Protein AF-A0A5A7NBR2-F1 (afdb_monomer_lite)

Secondary structure (DSSP, 8-state):
---HHHHHHHHHHHHHHHHTTTS-HHHHHHHHHHHHHHHHHHHHHHHHHHHHHT----PPPPPPPPPPPP------B-TTT--BTTTT---S------------PPPP---S---TT-GGGG-S--TTSBPTTS-SSBGGGTTS--

Sequence (146 aa):
MERPSANLDYLRQAVNLRALAQRNPLNEYKTEAFAMFEAMLGHVRESVTQMLSHVELQRPEAPAEPEPPKQMSAQHPDPHTGQDQIAGKAPLGASAQVVNVGGTVEARQAARDVDPNNPATWGRVSRNAPCPCGSGKKYKHCHGVL

Foldseek 3Di:
DDDLVVVLVVLLVVLVVVVVVVDDSVVVSVVVNVVVVVVVVVVVVVVVVVVVVPDDDPDPDDPPDPDDPDPDDDADQDPPPRDGPPPPDDPPDDDDDDDDDDDDDDDDDPPDDDDLVDPVSVPDQDQQDQRSVPPRHGCCVPVVPD

Structure (mmCIF, N/CA/C/O backbone):
data_AF-A0A5A7NBR2-F1
#
_entry.id   AF-A0A5A7NBR2-F1
#
loop_
_atom_site.group_PDB
_atom_site.id
_atom_site.type_symbol
_atom_site.label_atom_id
_atom_site.label_alt_id
_atom_site.label_comp_id
_atom_site.label_asym_id
_atom_site.label_entity_id
_atom_site.label_seq_id
_atom_site.pdbx_PDB_ins_code
_atom_site.Cartn_x
_atom_site.Cartn_y
_atom_site.Cartn_z
_atom_site.occupancy
_atom_site.B_iso_or_equiv
_atom_site.auth_seq_id
_atom_site.auth_comp_id
_atom_site.auth_asym_id
_atom_site.auth_atom_id
_atom_site.pdbx_PDB_model_num
ATOM 1 N N . MET A 1 1 ? -7.946 -6.844 -8.853 1.00 50.56 1 MET A N 1
ATOM 2 C CA . MET A 1 1 ? -6.676 -6.397 -8.2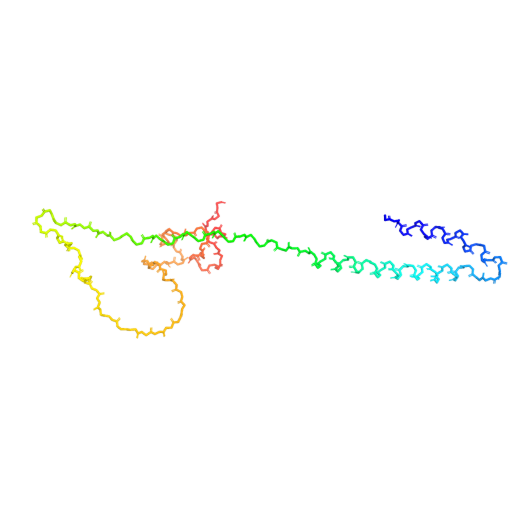47 1.00 50.56 1 MET A CA 1
ATOM 3 C C . MET A 1 1 ? 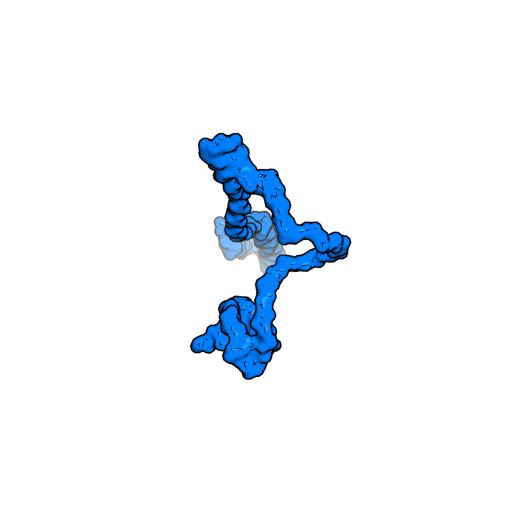-5.565 -7.086 -9.018 1.00 50.56 1 MET A C 1
ATOM 5 O O . MET A 1 1 ? -5.334 -8.273 -8.811 1.00 50.56 1 MET A O 1
ATOM 9 N N . GLU A 1 2 ? -5.017 -6.415 -10.031 1.00 55.53 2 GLU A N 1
ATOM 10 C CA . GLU A 1 2 ? -3.952 -6.996 -10.854 1.00 55.53 2 GLU A CA 1
ATOM 11 C C . GLU A 1 2 ? -2.721 -7.255 -9.987 1.00 55.53 2 GLU A C 1
ATOM 13 O O . GLU A 1 2 ? -2.336 -6.425 -9.162 1.00 55.53 2 GLU A O 1
ATOM 18 N N . ARG A 1 3 ? -2.146 -8.453 -10.108 1.00 65.50 3 ARG A N 1
ATOM 19 C CA . ARG A 1 3 ? -0.991 -8.836 -9.300 1.00 65.50 3 ARG A CA 1
ATOM 20 C C . ARG A 1 3 ? 0.241 -8.086 -9.817 1.00 65.50 3 ARG A C 1
ATOM 22 O O . ARG A 1 3 ? 0.512 -8.167 -11.013 1.00 65.50 3 ARG A O 1
ATOM 29 N N . PRO A 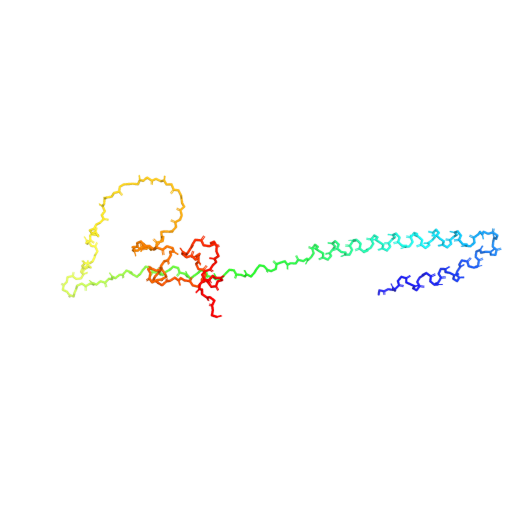1 4 ? 1.034 -7.441 -8.944 1.00 64.75 4 PRO A N 1
ATOM 30 C CA . PRO A 1 4 ? 2.208 -6.659 -9.344 1.00 64.75 4 PRO A CA 1
ATOM 31 C C . PRO A 1 4 ? 3.251 -7.468 -10.135 1.00 64.75 4 PRO A C 1
ATOM 33 O O . PRO A 1 4 ? 4.014 -6.899 -10.909 1.00 64.75 4 PRO A O 1
ATOM 36 N N . SER A 1 5 ? 3.245 -8.799 -10.012 1.00 68.38 5 SER A N 1
ATOM 37 C CA . SER A 1 5 ? 4.082 -9.692 -10.818 1.00 68.38 5 SER A CA 1
ATOM 38 C C . SER A 1 5 ? 3.777 -9.623 -12.321 1.00 68.38 5 SER A C 1
ATOM 40 O O . SER A 1 5 ? 4.705 -9.638 -13.120 1.00 68.38 5 SER A O 1
ATOM 42 N N . ALA A 1 6 ? 2.504 -9.482 -12.715 1.00 76.19 6 ALA A N 1
ATOM 43 C CA . ALA A 1 6 ? 2.105 -9.469 -14.125 1.00 76.19 6 ALA A CA 1
ATOM 44 C C . ALA A 1 6 ? 2.618 -8.219 -14.866 1.00 76.19 6 ALA A C 1
ATOM 46 O O . ALA A 1 6 ? 3.062 -8.313 -16.010 1.00 76.19 6 ALA A O 1
ATOM 47 N N . ASN A 1 7 ? 2.641 -7.067 -14.188 1.00 81.75 7 ASN A N 1
ATOM 48 C CA . ASN A 1 7 ? 3.157 -5.819 -14.757 1.00 81.75 7 ASN A CA 1
ATOM 49 C C . ASN A 1 7 ? 4.680 -5.847 -14.949 1.00 81.75 7 ASN A C 1
ATOM 51 O O . ASN A 1 7 ? 5.176 -5.339 -15.953 1.00 81.75 7 ASN A O 1
ATOM 55 N N . LEU A 1 8 ? 5.430 -6.482 -14.040 1.00 87.06 8 LEU A N 1
ATOM 56 C CA . LEU A 1 8 ? 6.884 -6.630 -14.183 1.00 87.06 8 LEU A CA 1
ATOM 57 C C . LEU A 1 8 ? 7.266 -7.564 -15.336 1.00 87.06 8 LEU A C 1
ATOM 59 O O . LEU A 1 8 ? 8.249 -7.308 -16.032 1.00 87.06 8 LEU A O 1
ATOM 63 N N . ASP A 1 9 ? 6.494 -8.625 -15.565 1.00 87.12 9 ASP A N 1
ATOM 64 C CA . ASP A 1 9 ? 6.745 -9.546 -16.674 1.00 87.12 9 ASP A CA 1
ATOM 65 C C . ASP A 1 9 ? 6.459 -8.891 -18.035 1.00 87.12 9 ASP A C 1
ATOM 67 O O . ASP A 1 9 ? 7.248 -9.056 -18.969 1.00 87.12 9 ASP A O 1
ATOM 71 N N . TYR A 1 10 ? 5.415 -8.058 -18.129 1.00 88.31 10 TYR A N 1
ATOM 72 C CA . TYR A 1 10 ? 5.177 -7.212 -19.305 1.00 88.31 10 TYR A CA 1
ATOM 73 C C . TYR A 1 10 ? 6.309 -6.194 -19.521 1.00 88.31 10 TYR A C 1
ATOM 75 O O . TYR A 1 10 ? 6.816 -6.046 -20.635 1.00 88.31 10 TYR A O 1
ATOM 83 N N . LEU A 1 11 ? 6.774 -5.543 -18.448 1.00 88.31 11 LEU A N 1
ATOM 84 C CA . LEU A 1 11 ? 7.878 -4.582 -18.498 1.00 88.31 11 LEU A CA 1
ATOM 85 C C . LEU A 1 11 ? 9.162 -5.210 -19.059 1.00 88.31 11 LEU A C 1
ATOM 87 O O . LEU A 1 11 ? 9.845 -4.604 -19.885 1.00 88.31 11 LEU A O 1
ATOM 91 N N . ARG A 1 12 ? 9.474 -6.452 -18.664 1.00 87.44 12 ARG A N 1
ATOM 92 C CA . ARG A 1 12 ? 10.626 -7.206 -19.191 1.00 87.44 12 ARG A CA 1
ATOM 93 C C . ARG A 1 12 ? 10.524 -7.443 -20.695 1.00 87.44 12 ARG A C 1
ATOM 95 O O . ARG A 1 12 ? 11.529 -7.326 -21.392 1.00 87.44 12 ARG A O 1
ATOM 102 N N . GLN A 1 13 ? 9.331 -7.756 -21.197 1.00 86.81 13 GLN A N 1
ATOM 103 C CA . GLN A 1 13 ? 9.104 -7.956 -22.631 1.00 86.81 13 GLN A CA 1
ATOM 104 C C . GLN A 1 13 ? 9.214 -6.633 -23.407 1.00 86.81 13 GLN A C 1
ATOM 106 O O . GLN A 1 13 ? 9.843 -6.594 -24.464 1.00 86.81 13 GLN A O 1
ATOM 111 N N . ALA A 1 14 ? 8.679 -5.537 -22.860 1.00 86.38 14 ALA A N 1
ATOM 112 C CA . ALA A 1 14 ? 8.684 -4.218 -23.495 1.00 86.38 14 ALA A CA 1
ATOM 113 C C . ALA A 1 14 ? 10.077 -3.560 -23.539 1.00 86.38 14 ALA A C 1
ATOM 115 O O . ALA A 1 14 ? 10.441 -2.922 -24.529 1.00 86.38 14 ALA A O 1
ATOM 116 N N . VAL A 1 15 ? 10.893 -3.739 -22.497 1.00 87.50 15 VAL A N 1
ATOM 117 C CA . VAL A 1 15 ? 12.250 -3.170 -22.413 1.00 87.50 15 VAL A CA 1
ATOM 118 C C . VAL A 1 15 ? 13.187 -3.725 -23.493 1.00 87.50 15 VAL A C 1
ATOM 120 O O . VAL A 1 15 ? 14.055 -2.997 -23.979 1.00 87.50 15 VAL A O 1
ATOM 123 N N . ASN A 1 16 ? 12.981 -4.967 -23.941 1.00 83.31 16 ASN A N 1
ATOM 124 C CA . ASN A 1 16 ? 13.774 -5.556 -25.025 1.00 83.31 16 ASN A CA 1
ATOM 125 C C . ASN A 1 16 ? 13.639 -4.784 -26.346 1.00 83.31 16 ASN A C 1
ATOM 127 O O . ASN A 1 16 ? 14.602 -4.700 -27.104 1.00 83.31 16 ASN A O 1
ATOM 131 N N . LEU A 1 17 ? 12.490 -4.153 -26.603 1.00 83.75 17 LEU A N 1
ATOM 132 C CA . LEU A 1 17 ? 12.302 -3.309 -27.786 1.00 83.75 17 LEU A CA 1
ATOM 133 C C . LEU A 1 17 ? 13.088 -1.992 -27.681 1.00 83.75 17 LEU A C 1
ATOM 135 O O . LEU A 1 17 ? 13.538 -1.464 -28.693 1.00 83.75 17 LEU A O 1
ATOM 139 N N . ARG A 1 18 ? 13.322 -1.475 -26.467 1.00 83.88 18 ARG A N 1
ATOM 140 C CA . ARG A 1 18 ? 14.127 -0.259 -26.234 1.00 83.88 18 ARG A CA 1
ATOM 141 C C . ARG A 1 18 ? 15.628 -0.508 -26.362 1.00 83.88 18 ARG A C 1
ATOM 143 O O . ARG A 1 18 ? 16.366 0.414 -26.702 1.00 83.88 18 ARG A O 1
ATOM 150 N N . ALA A 1 19 ? 16.069 -1.753 -26.171 1.00 78.50 19 ALA A N 1
ATOM 151 C CA . ALA A 1 19 ? 17.442 -2.167 -26.459 1.00 78.50 19 ALA A CA 1
ATOM 152 C C . ALA A 1 19 ? 17.811 -1.957 -27.941 1.00 78.50 19 ALA A C 1
ATOM 154 O O . ALA A 1 19 ? 18.969 -1.683 -28.254 1.00 78.50 19 ALA A O 1
ATOM 155 N N . LEU A 1 20 ? 16.823 -2.005 -28.849 1.00 84.50 20 LEU A N 1
ATOM 156 C CA . LEU A 1 20 ? 17.015 -1.717 -30.276 1.00 84.50 20 LEU A CA 1
ATOM 157 C C . LEU A 1 20 ? 17.431 -0.258 -30.533 1.00 84.50 20 LEU A C 1
ATOM 159 O O . LEU A 1 20 ? 18.075 0.026 -31.537 1.00 84.50 20 LEU A O 1
ATOM 163 N N . ALA A 1 21 ? 17.119 0.660 -29.613 1.00 85.50 21 ALA A N 1
ATOM 164 C CA . ALA A 1 21 ? 17.479 2.076 -29.687 1.00 85.50 21 ALA A CA 1
ATOM 165 C C . ALA A 1 21 ? 18.832 2.399 -29.017 1.00 85.50 21 ALA A C 1
ATOM 167 O O . ALA A 1 21 ? 19.056 3.536 -28.606 1.00 85.50 21 ALA A O 1
ATOM 168 N N . GLN A 1 22 ? 19.718 1.405 -28.857 1.00 86.81 22 GLN A N 1
ATOM 169 C CA . GLN A 1 22 ? 21.050 1.538 -28.237 1.00 86.81 22 GLN A CA 1
ATOM 170 C C . GLN A 1 22 ? 21.052 2.055 -26.785 1.00 86.81 22 GLN A C 1
ATOM 172 O O . GLN A 1 22 ? 22.100 2.408 -26.242 1.00 86.81 22 GLN A O 1
ATOM 177 N N . ARG A 1 23 ? 19.897 2.078 -26.114 1.00 87.62 23 ARG A N 1
ATOM 178 C CA . ARG A 1 23 ? 19.816 2.336 -24.674 1.00 87.62 23 ARG A CA 1
ATOM 179 C C . ARG A 1 23 ? 20.061 1.054 -23.900 1.00 87.62 23 ARG A C 1
ATOM 181 O O . ARG A 1 23 ? 19.701 -0.027 -24.355 1.00 87.62 23 ARG A O 1
ATOM 188 N N . ASN A 1 24 ? 20.643 1.176 -22.708 1.00 90.81 24 ASN A N 1
ATOM 189 C CA . ASN A 1 24 ? 20.887 0.019 -21.857 1.00 90.81 24 ASN A CA 1
ATOM 190 C C . ASN A 1 24 ? 19.553 -0.492 -21.265 1.00 90.81 24 ASN A C 1
ATOM 192 O O . ASN A 1 24 ? 18.991 0.180 -20.393 1.00 90.81 24 ASN A O 1
ATOM 196 N N . PRO A 1 25 ? 19.057 -1.673 -21.686 1.00 90.75 25 PRO A N 1
ATOM 197 C CA . PRO A 1 25 ? 17.751 -2.179 -21.264 1.00 90.75 25 PRO A CA 1
ATOM 198 C C . PRO A 1 25 ? 17.686 -2.448 -19.761 1.00 90.75 25 PRO A C 1
ATOM 200 O O . PRO A 1 25 ? 16.660 -2.240 -19.120 1.00 90.75 25 PRO A O 1
ATOM 203 N N . LEU A 1 26 ? 18.798 -2.878 -19.170 1.00 89.06 26 LEU A N 1
ATOM 204 C CA . LEU A 1 26 ? 18.848 -3.259 -17.765 1.00 89.06 26 LEU A CA 1
ATOM 205 C C . LEU A 1 26 ? 18.641 -2.045 -16.851 1.00 89.06 26 LEU A C 1
ATOM 207 O O . LEU A 1 26 ? 17.980 -2.159 -15.819 1.00 89.06 26 LEU A O 1
ATOM 211 N N . ASN A 1 27 ? 19.166 -0.884 -17.243 1.00 90.44 27 ASN A N 1
ATOM 212 C CA . ASN A 1 27 ? 18.983 0.350 -16.485 1.00 90.44 27 ASN A CA 1
ATOM 213 C C . ASN A 1 27 ? 17.546 0.874 -16.594 1.00 90.44 27 ASN A C 1
ATOM 215 O O . ASN A 1 27 ? 16.961 1.181 -15.561 1.00 90.44 27 ASN A O 1
ATOM 219 N N . GLU A 1 28 ? 16.963 0.892 -17.798 1.00 89.50 28 GLU A N 1
ATOM 220 C CA . GLU A 1 28 ? 15.563 1.296 -18.036 1.00 89.50 28 GLU A CA 1
ATOM 221 C C . GLU A 1 28 ? 14.579 0.414 -17.247 1.00 89.50 28 GLU A C 1
ATOM 223 O O . GLU A 1 28 ? 13.694 0.916 -16.553 1.00 89.50 28 GLU A O 1
ATOM 228 N N . TYR A 1 29 ? 14.787 -0.910 -17.264 1.00 92.31 29 TYR A N 1
ATOM 229 C CA . TYR A 1 29 ? 13.987 -1.834 -16.459 1.00 92.31 29 TYR A CA 1
ATOM 230 C C . TYR A 1 29 ? 14.084 -1.514 -14.968 1.00 92.31 29 TYR A C 1
ATOM 232 O O . TYR A 1 29 ? 13.065 -1.465 -14.288 1.00 92.31 29 TYR A O 1
ATOM 240 N N . LYS A 1 30 ? 15.296 -1.292 -14.445 1.00 92.25 30 LYS A N 1
ATOM 241 C CA . LYS A 1 30 ? 15.488 -0.983 -13.022 1.00 92.25 30 LYS A CA 1
ATOM 242 C C . LYS A 1 30 ? 14.774 0.304 -12.624 1.00 92.25 30 LYS A C 1
ATOM 244 O O . LYS A 1 30 ? 14.129 0.314 -11.582 1.00 92.25 30 LYS A O 1
ATOM 249 N N . THR A 1 31 ? 14.872 1.359 -13.430 1.00 92.00 31 THR A N 1
ATOM 250 C CA . THR A 1 31 ? 14.238 2.646 -13.123 1.00 92.00 31 THR A CA 1
ATOM 251 C C . THR A 1 31 ? 12.715 2.563 -13.185 1.00 92.00 31 THR A C 1
ATOM 253 O O . THR A 1 31 ? 12.052 3.007 -12.252 1.00 92.00 31 THR A O 1
ATOM 256 N N . GLU A 1 32 ? 12.152 1.942 -14.228 1.00 91.69 32 GLU A N 1
ATOM 257 C CA . GLU A 1 32 ? 10.695 1.796 -14.366 1.00 91.69 32 GLU A CA 1
ATOM 258 C C . GLU A 1 32 ? 10.120 0.832 -13.310 1.00 91.69 32 GLU A C 1
ATOM 260 O O . GLU A 1 32 ? 9.114 1.141 -12.669 1.00 91.69 32 GLU A O 1
ATOM 265 N N . ALA A 1 33 ? 10.779 -0.306 -13.060 1.00 91.62 33 ALA A N 1
ATOM 266 C CA . ALA A 1 33 ? 10.340 -1.275 -12.055 1.00 91.62 33 ALA A CA 1
ATOM 267 C C . ALA A 1 33 ? 10.387 -0.695 -10.636 1.00 91.62 33 ALA A C 1
ATOM 269 O O . ALA A 1 33 ? 9.493 -0.963 -9.832 1.00 91.62 33 ALA A O 1
ATOM 270 N N . PHE A 1 34 ? 11.412 0.105 -10.324 1.00 93.81 34 PHE A N 1
ATOM 271 C CA . PHE A 1 34 ? 11.529 0.750 -9.020 1.00 93.81 34 PHE A CA 1
ATOM 272 C C . PHE A 1 34 ? 10.433 1.801 -8.811 1.00 93.81 34 PHE A C 1
ATOM 274 O O . PHE A 1 34 ? 9.774 1.777 -7.775 1.00 93.81 34 PHE A O 1
ATOM 281 N N . ALA A 1 35 ? 10.144 2.633 -9.818 1.00 92.81 35 ALA A N 1
ATOM 282 C CA . ALA A 1 35 ? 9.050 3.603 -9.749 1.00 92.81 35 ALA A CA 1
ATOM 283 C C . ALA A 1 35 ? 7.679 2.929 -9.522 1.00 92.81 35 ALA A C 1
ATOM 285 O O . ALA A 1 35 ? 6.882 3.383 -8.700 1.00 92.81 35 ALA A O 1
ATOM 286 N N . MET A 1 36 ? 7.411 1.804 -10.198 1.00 90.81 36 MET A N 1
ATOM 287 C CA . MET A 1 36 ? 6.188 1.020 -9.970 1.00 90.81 36 MET A CA 1
ATOM 288 C C . MET A 1 36 ? 6.127 0.419 -8.558 1.00 90.81 36 MET A C 1
ATOM 290 O O . MET A 1 36 ? 5.056 0.369 -7.950 1.00 90.81 36 MET A O 1
ATOM 294 N N . PHE A 1 37 ? 7.263 -0.027 -8.020 1.00 93.12 37 PHE A N 1
ATOM 295 C CA . PHE A 1 37 ? 7.346 -0.556 -6.661 1.00 93.12 37 PHE A CA 1
ATOM 296 C C . PHE A 1 37 ? 7.081 0.525 -5.604 1.00 93.12 37 PHE A C 1
ATOM 298 O O . PHE A 1 37 ? 6.319 0.287 -4.667 1.00 93.12 37 PHE A O 1
ATOM 305 N N . GLU A 1 38 ? 7.636 1.726 -5.771 1.00 94.94 38 GLU A N 1
ATOM 306 C CA . GLU A 1 38 ? 7.365 2.860 -4.881 1.00 94.94 38 GLU A CA 1
ATOM 307 C C . GLU A 1 38 ? 5.886 3.264 -4.902 1.00 94.94 38 GLU A C 1
ATOM 309 O O . GLU A 1 38 ? 5.282 3.449 -3.843 1.00 94.94 38 GLU A O 1
ATOM 314 N N . ALA A 1 39 ? 5.271 3.315 -6.088 1.00 93.25 39 ALA A N 1
ATOM 315 C CA . ALA A 1 39 ? 3.840 3.580 -6.223 1.00 93.25 39 ALA A CA 1
ATOM 316 C C . ALA A 1 39 ? 2.987 2.516 -5.507 1.00 93.25 39 ALA A C 1
ATOM 318 O O . ALA A 1 39 ? 2.040 2.848 -4.790 1.00 93.25 39 ALA A O 1
ATOM 319 N N . MET A 1 40 ? 3.352 1.236 -5.635 1.00 92.88 40 MET A N 1
ATOM 320 C CA . MET A 1 40 ? 2.692 0.139 -4.922 1.00 92.88 40 MET A CA 1
ATOM 321 C C . MET A 1 40 ? 2.817 0.295 -3.401 1.00 92.88 40 MET A C 1
ATOM 323 O O . MET A 1 40 ? 1.829 0.117 -2.688 1.00 92.88 40 MET A O 1
ATOM 327 N N . LEU A 1 41 ? 4.002 0.646 -2.890 1.00 95.56 41 LEU A N 1
ATOM 328 C CA . LEU A 1 41 ? 4.198 0.905 -1.461 1.00 95.56 41 LEU A CA 1
ATOM 329 C C . LEU A 1 41 ? 3.326 2.066 -0.968 1.00 95.56 41 LEU A C 1
ATOM 331 O O . LEU A 1 41 ? 2.763 1.973 0.124 1.00 95.56 41 LEU A O 1
ATOM 335 N N . GLY A 1 42 ? 3.177 3.125 -1.768 1.00 95.75 42 GLY A N 1
ATOM 336 C CA . GLY A 1 42 ? 2.242 4.219 -1.491 1.00 95.75 42 GLY A CA 1
ATOM 337 C C . GLY A 1 42 ? 0.806 3.714 -1.336 1.00 95.75 42 GLY A C 1
ATOM 338 O O . GLY A 1 42 ? 0.172 3.957 -0.309 1.00 95.75 42 GLY A O 1
ATOM 339 N N . HIS A 1 43 ? 0.345 2.910 -2.294 1.00 95.12 43 HIS A N 1
ATOM 340 C CA . HIS A 1 43 ? -0.989 2.308 -2.276 1.00 95.12 43 HIS A CA 1
ATOM 341 C C . HIS A 1 43 ? -1.229 1.399 -1.063 1.00 95.12 43 HIS A C 1
ATOM 343 O O . HIS A 1 43 ? -2.304 1.434 -0.465 1.00 95.12 43 HIS A O 1
ATOM 349 N N . VAL A 1 44 ? -0.238 0.585 -0.680 1.00 95.75 44 VAL A N 1
ATOM 350 C CA . VAL A 1 44 ? -0.333 -0.285 0.504 1.00 95.75 44 VAL A CA 1
ATOM 351 C C . VAL A 1 44 ? -0.467 0.552 1.772 1.00 95.75 44 VAL A C 1
ATOM 353 O O . VAL A 1 44 ? -1.313 0.252 2.611 1.00 95.75 44 VAL A O 1
ATOM 356 N N . ARG A 1 45 ? 0.334 1.614 1.914 1.00 96.75 45 ARG A N 1
ATOM 357 C CA . ARG A 1 45 ? 0.261 2.511 3.075 1.00 96.75 45 ARG A CA 1
ATOM 358 C C . ARG A 1 45 ? -1.113 3.157 3.181 1.00 96.75 45 ARG A C 1
ATOM 360 O O . ARG A 1 45 ? -1.713 3.094 4.249 1.00 96.75 45 ARG A O 1
ATOM 367 N N . GLU A 1 46 ? -1.614 3.710 2.081 1.00 96.38 46 GLU A N 1
ATOM 368 C CA . GLU A 1 46 ? -2.936 4.336 2.034 1.00 96.38 46 GLU A CA 1
ATOM 369 C C . GLU A 1 46 ? -4.045 3.332 2.373 1.00 96.38 46 GLU A C 1
ATOM 371 O O . GLU A 1 46 ? -4.867 3.592 3.252 1.00 96.38 46 GLU A O 1
ATOM 376 N N . SER A 1 47 ? -4.001 2.138 1.777 1.00 95.88 47 SER A N 1
ATOM 377 C CA . SER A 1 47 ? -4.974 1.073 2.030 1.00 95.88 47 SER A CA 1
ATOM 378 C C . SER A 1 47 ? -4.989 0.626 3.495 1.00 95.88 47 SER A C 1
ATOM 380 O O . SER A 1 47 ? -6.062 0.485 4.079 1.00 95.88 47 SER A O 1
ATOM 382 N N . VAL A 1 48 ? -3.820 0.465 4.124 1.00 96.50 48 VAL A N 1
ATOM 383 C CA . VAL A 1 48 ? -3.728 0.127 5.554 1.00 96.50 48 VAL A CA 1
ATOM 384 C C . VAL A 1 48 ? -4.280 1.262 6.415 1.00 96.50 48 VAL A C 1
ATOM 386 O O . VAL A 1 48 ? -5.061 1.002 7.329 1.00 96.50 48 VAL A O 1
ATOM 389 N N . THR A 1 49 ? -3.928 2.518 6.123 1.00 96.44 49 THR A N 1
ATOM 390 C CA . THR A 1 49 ? -4.451 3.664 6.885 1.00 96.44 49 THR A CA 1
ATOM 391 C C . THR A 1 49 ? -5.961 3.815 6.744 1.00 96.44 49 THR A C 1
ATOM 393 O O . THR A 1 49 ? -6.635 4.079 7.736 1.00 96.44 49 THR A O 1
ATOM 396 N N . GLN A 1 50 ? -6.503 3.578 5.548 1.00 96.25 50 GLN A N 1
ATOM 397 C CA . GLN A 1 50 ? -7.936 3.600 5.293 1.00 96.25 50 GLN A CA 1
ATOM 398 C C . GLN A 1 50 ? -8.640 2.455 6.021 1.00 96.25 50 GLN A C 1
ATOM 400 O O . GLN A 1 50 ? -9.685 2.666 6.625 1.00 96.25 50 GLN A O 1
ATOM 405 N N . MET A 1 51 ? -8.068 1.249 6.018 1.00 94.50 51 MET A N 1
ATOM 406 C CA . MET A 1 51 ? -8.652 0.125 6.744 1.00 94.50 51 MET A CA 1
ATOM 407 C C . MET A 1 51 ? -8.734 0.434 8.240 1.00 94.50 51 MET A C 1
ATOM 409 O O . MET A 1 51 ? -9.794 0.261 8.828 1.00 94.50 51 MET A O 1
ATOM 413 N N . LEU A 1 52 ? -7.654 0.955 8.832 1.00 94.69 52 LEU A N 1
ATOM 414 C CA . LEU A 1 52 ? -7.616 1.326 10.248 1.00 94.69 52 LEU A CA 1
ATOM 415 C C . LEU A 1 52 ? -8.574 2.474 10.595 1.00 94.69 52 LEU A C 1
ATOM 417 O O . LEU A 1 52 ? -9.156 2.452 11.675 1.00 94.69 52 LEU A O 1
ATOM 421 N N . SER A 1 53 ? -8.765 3.453 9.705 1.00 93.12 53 SER A N 1
ATOM 422 C CA . SER A 1 53 ? -9.669 4.581 9.965 1.00 93.12 53 SER A CA 1
ATOM 423 C C . SER A 1 53 ? -11.151 4.199 9.969 1.00 93.12 53 SER A C 1
ATOM 425 O O . SER A 1 53 ? -11.950 4.917 10.562 1.00 93.12 53 SER A O 1
ATOM 427 N N . HIS A 1 54 ? -11.516 3.071 9.353 1.00 93.00 54 HIS A N 1
ATOM 428 C CA . HIS A 1 54 ? -12.887 2.553 9.321 1.00 93.00 54 HIS A CA 1
ATOM 429 C C . HIS A 1 54 ? -13.126 1.421 10.338 1.00 93.00 54 HIS A C 1
ATOM 431 O O . HIS A 1 54 ? -14.196 0.814 10.334 1.00 93.00 54 HIS A O 1
ATOM 437 N N . VAL A 1 55 ? -12.154 1.102 11.207 1.00 93.38 55 VAL A N 1
ATOM 438 C CA . VAL A 1 55 ? -12.354 0.097 12.263 1.00 93.38 55 VAL A CA 1
ATOM 439 C C . VAL A 1 55 ? -13.259 0.671 13.352 1.00 93.38 55 VAL A C 1
ATOM 441 O O . VAL A 1 55 ? -12.832 1.470 14.184 1.00 93.38 55 VAL A O 1
ATOM 444 N N . GLU A 1 56 ? -14.506 0.210 13.388 1.00 86.25 56 GLU A N 1
ATOM 445 C CA . GLU A 1 56 ? -15.417 0.463 14.501 1.00 86.25 56 GLU A CA 1
ATOM 446 C C . GLU A 1 56 ? -15.153 -0.530 15.639 1.00 86.25 56 GLU A C 1
ATOM 448 O O . GLU A 1 56 ? -15.402 -1.733 15.531 1.00 86.25 56 GLU A O 1
ATOM 453 N N . LEU A 1 57 ? -14.648 -0.025 16.765 1.00 84.25 57 LEU A N 1
ATOM 454 C CA . LEU A 1 57 ? -14.525 -0.809 17.990 1.00 84.25 57 LEU A CA 1
ATOM 455 C C . LEU A 1 57 ? -15.884 -0.840 18.693 1.00 84.25 57 LEU A C 1
ATOM 457 O O . LEU A 1 57 ? -16.241 0.090 19.417 1.00 84.25 57 LEU A O 1
ATOM 461 N N . GLN A 1 58 ? -16.638 -1.923 18.508 1.00 80.44 58 GLN A N 1
ATOM 462 C CA . GLN A 1 58 ? -17.837 -2.162 19.306 1.00 80.44 58 GLN A CA 1
ATOM 463 C C . GLN A 1 58 ? -17.428 -2.410 20.759 1.00 80.44 58 GLN A C 1
ATOM 465 O O . GLN A 1 58 ? -16.942 -3.484 21.121 1.00 80.44 58 GLN A O 1
ATOM 470 N N . ARG A 1 59 ? -17.607 -1.394 21.609 1.00 80.44 59 ARG A N 1
ATOM 471 C CA . ARG A 1 59 ? -17.542 -1.593 23.055 1.00 80.44 59 ARG A CA 1
ATOM 472 C C . ARG A 1 59 ? -18.792 -2.386 23.439 1.00 80.44 59 ARG A C 1
ATOM 474 O O . ARG A 1 59 ? -19.883 -1.890 23.165 1.00 80.44 59 ARG A O 1
ATOM 481 N N . PRO A 1 60 ? -18.664 -3.584 24.037 1.00 77.88 60 PRO A N 1
ATOM 482 C CA . PRO A 1 60 ? -19.834 -4.324 24.479 1.00 77.88 60 PRO A CA 1
ATOM 483 C C . PRO A 1 60 ? -20.641 -3.429 25.417 1.00 77.88 60 PRO A C 1
ATOM 485 O O . PRO A 1 60 ? -20.077 -2.807 26.325 1.00 77.88 60 PRO A O 1
ATOM 488 N N . GLU A 1 61 ? -21.936 -3.313 25.128 1.00 71.56 61 GLU A N 1
ATOM 489 C CA . GLU A 1 61 ? -22.859 -2.494 25.897 1.00 71.56 61 GLU A CA 1
ATOM 490 C C . GLU A 1 61 ? -22.785 -2.919 27.363 1.00 71.56 61 GLU A C 1
ATOM 492 O O . GLU A 1 61 ? -22.882 -4.107 27.691 1.00 71.56 61 GLU A O 1
ATOM 497 N N . ALA A 1 62 ? -22.509 -1.951 28.241 1.00 72.00 62 ALA A N 1
ATOM 498 C CA . ALA A 1 62 ? -22.551 -2.202 29.669 1.00 72.00 62 ALA A CA 1
ATOM 499 C C . ALA A 1 62 ? -23.972 -2.690 29.994 1.00 72.00 62 ALA A C 1
ATOM 501 O O . ALA A 1 62 ? -24.922 -2.069 29.513 1.00 72.00 62 ALA A O 1
ATOM 502 N N . PRO A 1 63 ? -24.139 -3.789 30.753 1.00 74.50 63 PRO A N 1
ATOM 503 C CA . PRO A 1 63 ? -25.464 -4.278 31.107 1.00 74.50 63 PRO A CA 1
ATOM 504 C C . PRO A 1 63 ? -26.282 -3.122 31.678 1.00 74.50 63 PRO A C 1
ATOM 506 O O . PRO A 1 63 ? -25.789 -2.434 32.574 1.00 74.50 63 PRO A O 1
ATOM 509 N N . ALA A 1 64 ? -27.482 -2.898 31.135 1.00 72.38 64 ALA A N 1
ATOM 510 C CA . ALA A 1 64 ? -28.389 -1.861 31.608 1.00 72.38 64 ALA A CA 1
ATOM 511 C C . ALA A 1 64 ? -28.485 -1.932 33.138 1.00 72.38 64 ALA A C 1
ATOM 513 O O . ALA A 1 64 ? -28.787 -2.995 33.692 1.00 72.38 64 ALA A O 1
ATOM 514 N N . GLU A 1 65 ? -28.172 -0.825 33.818 1.00 69.62 65 GLU A N 1
ATOM 515 C CA . GLU A 1 65 ? -28.388 -0.741 35.258 1.00 69.62 65 GLU A CA 1
ATOM 516 C C . GLU A 1 65 ? -29.873 -1.021 35.530 1.00 69.62 65 GLU A C 1
ATOM 518 O O . GLU A 1 65 ? -30.734 -0.446 34.856 1.00 69.62 65 GLU A O 1
ATOM 523 N N . PRO A 1 66 ? -30.200 -1.930 36.467 1.00 73.44 66 PRO A N 1
ATOM 524 C CA . PRO A 1 66 ? -31.586 -2.171 36.827 1.00 73.44 66 PRO A CA 1
ATOM 525 C C . PRO A 1 66 ? -32.192 -0.857 37.323 1.00 73.44 66 PRO A C 1
ATOM 527 O O . PRO A 1 66 ? -31.600 -0.196 38.180 1.00 73.44 66 PRO A O 1
ATOM 530 N N . GLU A 1 67 ? -33.355 -0.478 36.777 1.00 74.50 67 GLU A N 1
ATOM 531 C CA . GLU A 1 67 ? -34.064 0.727 37.210 1.00 74.50 67 GLU A CA 1
ATOM 532 C C . GLU A 1 67 ? -34.181 0.729 38.742 1.00 74.50 67 GLU A C 1
ATOM 534 O O . GLU A 1 67 ? -34.552 -0.300 39.328 1.00 74.50 67 GLU A O 1
ATOM 539 N N . PRO A 1 68 ? -33.855 1.851 39.415 1.00 72.81 68 PRO A N 1
ATOM 540 C CA . PRO A 1 68 ? -33.979 1.924 40.859 1.00 72.81 68 PRO A CA 1
ATOM 541 C C . PRO A 1 68 ? -35.426 1.585 41.242 1.00 72.81 68 PRO A C 1
ATOM 543 O O . PRO A 1 68 ? -36.360 2.084 40.602 1.00 72.81 68 PRO A O 1
ATOM 546 N N . PRO A 1 69 ? -35.641 0.726 42.258 1.00 70.69 69 PRO A N 1
ATOM 547 C CA . PRO A 1 69 ? -36.980 0.312 42.638 1.00 70.69 69 PRO A CA 1
ATOM 548 C C . PRO A 1 69 ? -37.818 1.554 42.941 1.00 70.69 69 PRO A C 1
ATOM 550 O O . PRO A 1 69 ? -37.437 2.384 43.770 1.00 70.69 69 PRO A O 1
ATOM 553 N N . LYS A 1 70 ? -38.958 1.687 42.249 1.00 74.31 70 LYS A N 1
ATOM 554 C CA . LYS A 1 70 ? -39.939 2.744 42.519 1.00 74.31 70 LYS A CA 1
ATOM 555 C C . LYS A 1 70 ? -40.260 2.707 44.010 1.00 74.31 70 LYS A C 1
ATOM 557 O O . LYS A 1 70 ? -40.621 1.652 44.528 1.00 74.31 70 LYS A O 1
ATOM 562 N N . GLN A 1 71 ? -40.090 3.839 44.695 1.00 67.00 71 GLN A N 1
ATOM 563 C CA . GLN A 1 71 ? -40.393 3.961 46.118 1.00 67.00 71 GLN A CA 1
ATOM 564 C C . GLN A 1 71 ? -41.859 3.580 46.338 1.00 67.00 71 GLN A C 1
ATOM 566 O O . GLN A 1 71 ? -42.771 4.321 45.979 1.00 67.00 71 GLN A O 1
ATOM 571 N N . MET A 1 72 ? -42.084 2.387 46.885 1.00 64.31 72 MET A N 1
ATOM 572 C CA . MET A 1 72 ? -43.410 1.950 47.290 1.00 64.31 72 MET A CA 1
ATOM 573 C C . MET A 1 72 ? -43.729 2.652 48.607 1.00 64.31 72 MET A C 1
ATOM 575 O O . MET A 1 72 ? -43.198 2.293 49.657 1.00 64.31 72 MET A O 1
ATOM 579 N N . SER A 1 73 ? -44.571 3.680 48.557 1.00 66.81 73 SER A N 1
ATOM 580 C CA . SER A 1 73 ? -45.152 4.267 49.759 1.00 66.81 73 SER A CA 1
ATOM 581 C C . SER A 1 73 ? -46.175 3.288 50.333 1.00 66.81 73 SER A C 1
ATOM 583 O O . SER A 1 73 ? -47.206 3.035 49.709 1.00 66.81 73 SER A O 1
ATOM 585 N N . ALA A 1 74 ? -45.895 2.729 51.511 1.00 64.81 74 ALA A N 1
ATOM 586 C CA . ALA A 1 74 ? -46.883 1.965 52.259 1.00 64.81 74 ALA A CA 1
ATOM 587 C C . ALA A 1 74 ? -47.949 2.934 52.790 1.00 64.81 74 ALA A C 1
ATOM 589 O O . ALA A 1 74 ? -47.684 3.711 53.704 1.00 64.81 74 ALA A O 1
ATOM 590 N N . GLN A 1 75 ? -49.134 2.906 52.186 1.00 68.44 75 GLN A N 1
ATOM 591 C CA . GLN A 1 75 ? -50.327 3.564 52.711 1.00 68.44 75 GLN A CA 1
ATOM 592 C C . GLN A 1 75 ? -51.139 2.504 53.452 1.00 68.44 75 GLN A C 1
ATOM 594 O O . GLN A 1 75 ? -51.437 1.446 52.896 1.00 68.44 75 GLN A O 1
ATOM 599 N N . HIS A 1 76 ? -51.441 2.762 54.720 1.00 67.19 76 HIS A N 1
ATOM 600 C CA . HIS A 1 76 ? -52.307 1.906 55.527 1.00 67.19 76 HIS A CA 1
ATOM 601 C C . HIS A 1 76 ? -53.372 2.799 56.173 1.00 67.19 76 HIS A C 1
ATOM 603 O O . HIS A 1 76 ? -53.202 3.225 57.323 1.00 67.19 76 HIS A O 1
ATOM 609 N N . PRO A 1 77 ? -54.444 3.118 55.427 1.00 68.31 77 PRO A N 1
ATOM 610 C CA . PRO A 1 77 ? -55.526 3.942 55.937 1.00 68.31 77 PRO A CA 1
ATOM 611 C C . PRO A 1 77 ? -56.325 3.177 56.997 1.00 68.31 77 PRO A C 1
ATOM 613 O O . PRO A 1 77 ? -56.704 2.020 56.802 1.00 68.31 77 PRO A O 1
ATOM 616 N N . ASP A 1 78 ? -56.582 3.826 58.132 1.00 67.19 78 ASP A N 1
ATOM 617 C CA . ASP A 1 78 ? -57.402 3.254 59.199 1.00 67.19 78 ASP A CA 1
ATOM 618 C C . ASP A 1 78 ? -58.882 3.145 58.789 1.00 67.19 78 ASP A C 1
ATOM 620 O O . ASP A 1 78 ? -59.468 4.149 58.367 1.00 67.19 78 ASP A O 1
ATOM 624 N N . PRO A 1 79 ? -59.547 1.993 59.001 1.00 65.88 79 PRO A N 1
ATOM 625 C CA . PRO A 1 79 ? -60.941 1.783 58.601 1.00 65.88 79 PRO A CA 1
ATOM 626 C C . PRO A 1 79 ? -61.968 2.600 59.404 1.00 65.88 79 PRO A C 1
ATOM 628 O O . PRO A 1 79 ? -63.128 2.674 59.005 1.00 65.88 79 PRO A O 1
ATOM 631 N N . HIS A 1 80 ? -61.572 3.225 60.517 1.00 68.44 80 HIS A N 1
ATOM 632 C CA . HIS A 1 80 ? -62.468 4.030 61.359 1.00 68.44 80 HIS A CA 1
ATOM 633 C C . HIS A 1 80 ? -62.230 5.544 61.284 1.00 68.44 80 HIS A C 1
ATOM 635 O O . HIS A 1 80 ? -63.140 6.309 61.596 1.00 68.44 80 HIS A O 1
ATOM 641 N N . THR A 1 81 ? -61.043 5.992 60.874 1.00 64.81 81 THR A N 1
ATOM 642 C CA . THR A 1 81 ? -60.653 7.416 60.891 1.00 64.81 81 THR A CA 1
ATOM 643 C C . THR A 1 81 ? -60.179 7.935 59.536 1.00 64.81 81 THR A C 1
ATOM 645 O O . THR A 1 81 ? -60.085 9.149 59.368 1.00 64.81 81 THR A O 1
ATOM 648 N N . GLY A 1 82 ? -59.900 7.061 58.560 1.00 64.62 82 GLY A N 1
ATOM 649 C CA . GLY A 1 82 ? -59.479 7.452 57.210 1.00 64.62 82 GLY A CA 1
ATOM 650 C C . GLY A 1 82 ? -58.119 8.157 57.144 1.00 64.62 82 GLY A C 1
ATOM 651 O O . GLY A 1 82 ? -57.779 8.725 56.111 1.00 64.62 82 GLY A O 1
ATOM 652 N N . GLN A 1 83 ? -57.351 8.147 58.236 1.00 65.81 83 GLN A N 1
ATOM 653 C CA . GLN A 1 83 ? -56.033 8.771 58.330 1.00 65.81 83 GLN A CA 1
ATOM 654 C C . GLN A 1 83 ? -54.930 7.717 58.168 1.00 65.81 83 GLN A C 1
ATOM 656 O O . GLN A 1 83 ? -55.058 6.591 58.652 1.00 65.81 83 GLN A O 1
ATOM 661 N N . ASP A 1 84 ? -53.837 8.085 57.494 1.00 64.19 84 ASP A N 1
ATOM 662 C CA . ASP A 1 84 ? -52.661 7.226 57.330 1.00 64.19 84 ASP A CA 1
ATOM 663 C C . ASP A 1 84 ? -51.840 7.185 58.627 1.00 64.19 84 ASP A C 1
ATOM 665 O O . ASP A 1 84 ? -51.147 8.144 58.976 1.00 64.19 84 ASP A O 1
ATOM 669 N N . GLN A 1 85 ? -51.847 6.043 59.323 1.00 62.47 85 GLN A N 1
ATOM 670 C CA . GLN A 1 85 ? -51.128 5.860 60.597 1.00 62.47 85 GLN A CA 1
ATOM 671 C C . GLN A 1 85 ? -49.589 5.986 60.485 1.00 62.47 85 GLN A C 1
ATOM 673 O O . GLN A 1 85 ? -48.886 6.071 61.496 1.00 62.47 85 GLN A O 1
ATOM 678 N N . ILE A 1 86 ? -49.051 5.980 59.261 1.00 62.16 86 ILE A N 1
ATOM 679 C CA . ILE A 1 86 ? -47.611 5.955 58.957 1.00 62.16 86 ILE A CA 1
ATOM 680 C C . ILE A 1 86 ? -47.084 7.364 58.611 1.00 62.16 86 ILE A C 1
ATOM 682 O O . ILE A 1 86 ? -45.893 7.629 58.760 1.00 62.16 86 ILE A O 1
ATOM 686 N N . ALA A 1 87 ? -47.958 8.310 58.244 1.00 59.56 87 ALA A N 1
ATOM 687 C CA . ALA A 1 87 ? -47.591 9.626 57.704 1.00 59.56 87 ALA A CA 1
ATOM 688 C C . ALA A 1 87 ? -46.987 10.625 58.721 1.00 59.56 87 ALA A C 1
ATOM 690 O O . ALA A 1 87 ? -46.685 11.760 58.360 1.00 59.56 87 ALA A O 1
ATOM 691 N N . GLY A 1 88 ? -46.786 10.230 59.983 1.00 56.06 88 GLY A N 1
ATOM 692 C CA . GLY A 1 88 ? -46.317 11.133 61.045 1.00 56.06 88 GLY A CA 1
ATOM 693 C C . GLY A 1 88 ? -45.332 10.537 62.050 1.00 56.06 88 GLY A C 1
ATOM 694 O O . GLY A 1 88 ? -44.917 11.235 62.974 1.00 56.06 88 GLY A O 1
ATOM 695 N N . LYS A 1 89 ? -44.929 9.268 61.906 1.00 55.34 89 LYS A N 1
ATOM 696 C CA . LYS A 1 89 ? -43.898 8.681 62.773 1.00 55.34 89 LYS A CA 1
ATOM 697 C C . LYS A 1 89 ? -42.529 8.918 62.145 1.00 55.34 89 LYS A C 1
ATOM 699 O O . LYS A 1 89 ? -42.111 8.182 61.257 1.00 55.34 89 LYS A O 1
ATOM 704 N N . ALA A 1 90 ? -41.849 9.971 62.599 1.00 47.66 90 ALA A N 1
ATOM 705 C CA . ALA A 1 90 ? -40.457 10.229 62.250 1.00 47.66 90 ALA A CA 1
ATOM 706 C C . ALA A 1 90 ? -39.604 8.973 62.528 1.00 47.66 90 ALA A C 1
ATOM 708 O O . ALA A 1 90 ? -39.764 8.366 63.594 1.00 47.66 90 ALA A O 1
ATOM 709 N N . PRO A 1 91 ? -38.702 8.564 61.618 1.00 51.09 91 PRO A N 1
ATOM 710 C CA . PRO A 1 91 ? -37.753 7.509 61.929 1.00 51.09 91 PRO A CA 1
ATOM 711 C C . PRO A 1 91 ? -36.904 7.960 63.124 1.00 51.09 91 PRO A C 1
ATOM 713 O O . PRO A 1 91 ? -36.310 9.039 63.109 1.00 51.09 91 PRO A O 1
ATOM 716 N N . LEU A 1 92 ? -36.863 7.145 64.181 1.00 47.75 92 LEU A N 1
ATOM 717 C CA . LEU A 1 92 ? -35.897 7.303 65.266 1.00 47.75 92 LEU A CA 1
ATOM 718 C C . LEU A 1 92 ? -34.492 7.144 64.667 1.00 47.75 92 LEU A C 1
ATOM 720 O O . LEU A 1 92 ? -34.025 6.025 64.469 1.00 47.75 92 LEU A O 1
ATOM 724 N N . GLY A 1 93 ? -33.837 8.258 64.342 1.00 46.78 93 GLY A N 1
ATOM 725 C CA . GLY A 1 93 ? -32.473 8.243 63.815 1.00 46.78 93 GLY A CA 1
ATOM 726 C C . GLY A 1 93 ? -32.117 9.470 62.987 1.00 46.78 93 GLY A C 1
ATOM 727 O O . GLY A 1 93 ? -31.686 9.333 61.850 1.00 46.78 93 GLY A O 1
ATOM 728 N N . ALA A 1 94 ? -32.293 10.671 63.534 1.00 47.06 94 ALA A N 1
ATOM 729 C CA . ALA A 1 94 ? -31.814 11.893 62.900 1.00 47.06 94 ALA A CA 1
ATOM 730 C C . ALA A 1 94 ? -31.120 12.776 63.941 1.00 47.06 94 ALA A C 1
ATOM 732 O O . ALA A 1 94 ? -31.778 13.557 64.622 1.00 47.06 94 ALA A O 1
ATOM 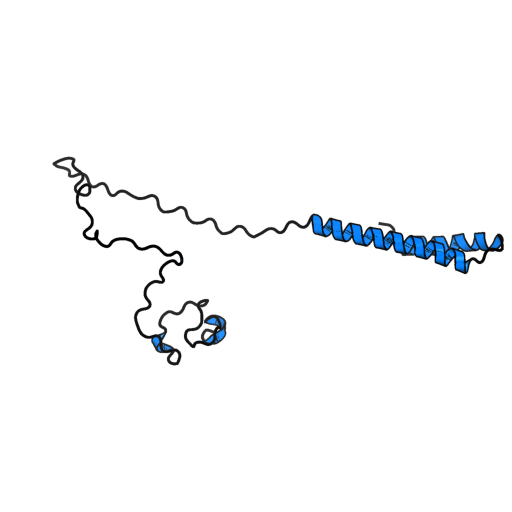733 N N . SER A 1 95 ? -29.798 12.615 64.080 1.00 44.34 95 SER A N 1
ATOM 734 C CA . SER A 1 95 ? -28.837 13.680 64.430 1.00 44.34 95 SER A CA 1
ATOM 735 C C . SER A 1 95 ? -27.402 13.135 64.439 1.00 44.34 95 SER A C 1
ATOM 737 O O . SER A 1 95 ? -26.947 12.598 65.442 1.00 44.34 95 SER A O 1
ATOM 739 N N . ALA A 1 96 ? -26.678 13.314 63.334 1.00 40.25 96 ALA A N 1
ATOM 740 C CA . ALA A 1 96 ? -25.249 13.633 63.348 1.00 40.25 96 ALA A CA 1
ATOM 741 C C . ALA A 1 96 ? -24.878 14.299 62.015 1.00 40.25 96 ALA A C 1
ATOM 743 O O . ALA A 1 96 ? -25.209 13.817 60.935 1.00 40.25 96 ALA A O 1
ATOM 744 N N . GLN A 1 97 ? -24.269 15.470 62.139 1.00 39.47 97 GLN A N 1
ATOM 745 C CA . GLN A 1 97 ? -24.033 16.470 61.110 1.00 39.47 97 GLN A CA 1
ATOM 746 C C . GLN A 1 97 ? -22.820 16.119 60.228 1.00 39.47 97 GLN A C 1
ATOM 748 O O . GLN A 1 97 ? -21.910 15.403 60.633 1.00 39.47 97 GLN A O 1
ATOM 753 N N . VAL A 1 98 ? -22.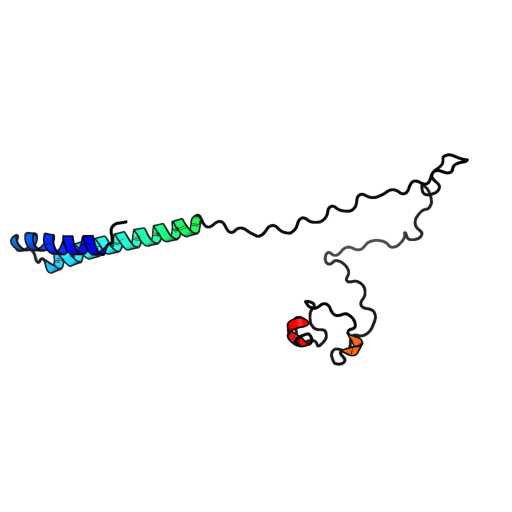855 16.651 59.010 1.00 44.12 98 VAL A N 1
ATOM 754 C CA . VAL A 1 98 ? -22.020 16.369 57.834 1.00 44.12 98 VAL A CA 1
ATOM 755 C C . VAL A 1 98 ? -20.561 16.829 57.982 1.00 44.12 98 VAL A C 1
ATOM 757 O O . VAL A 1 98 ? -20.331 17.975 58.360 1.00 44.12 98 VAL A O 1
ATOM 760 N N . VAL A 1 99 ? -19.595 16.015 57.522 1.00 31.89 99 VAL A N 1
ATOM 761 C CA . VAL A 1 99 ? -18.329 16.513 56.942 1.00 31.89 99 VAL A CA 1
ATOM 762 C C . VAL A 1 99 ? -17.971 15.702 55.684 1.00 31.89 99 VAL A C 1
ATOM 764 O O . VAL A 1 99 ? -18.038 14.479 55.665 1.00 31.89 99 VAL A O 1
ATOM 767 N N . ASN A 1 100 ? -17.646 16.431 54.620 1.00 47.69 100 ASN A N 1
ATOM 768 C CA . ASN A 1 100 ? -17.424 16.016 53.234 1.00 47.69 100 ASN A CA 1
ATOM 769 C C . ASN A 1 100 ? -16.017 15.434 52.998 1.00 47.69 100 ASN A C 1
ATOM 771 O O . ASN A 1 100 ? -15.077 16.159 53.295 1.00 47.69 100 ASN A O 1
ATOM 775 N N . VAL A 1 101 ? -15.867 14.248 52.378 1.00 31.69 101 VAL A N 1
ATOM 776 C CA . VAL A 1 101 ? -14.796 13.930 51.394 1.00 31.69 101 VAL A CA 1
ATOM 777 C C . VAL A 1 101 ? -15.272 12.776 50.492 1.00 31.69 101 VAL A C 1
ATOM 779 O O . VAL A 1 101 ? -15.855 11.809 50.972 1.00 31.69 101 VAL A O 1
ATOM 782 N N . GLY A 1 102 ? -15.050 12.881 49.180 1.00 38.44 102 GLY A N 1
ATOM 783 C CA . GLY A 1 102 ? -15.490 11.898 48.191 1.00 38.44 102 GLY A CA 1
ATOM 784 C C . GLY A 1 102 ? -14.907 10.486 48.335 1.00 38.44 102 GLY A C 1
ATOM 785 O O . GLY A 1 102 ? -13.817 10.286 48.863 1.00 38.44 102 GLY A O 1
ATOM 786 N N . GLY A 1 103 ? -15.622 9.526 47.742 1.00 37.59 103 GLY A N 1
ATOM 787 C CA . GLY A 1 103 ? -15.103 8.205 47.394 1.00 37.59 103 GLY A CA 1
ATOM 788 C C . GLY A 1 103 ? -15.611 7.042 48.250 1.00 37.59 103 GLY A C 1
ATOM 789 O O . GLY A 1 103 ? -15.352 6.959 49.441 1.00 37.59 103 GLY A O 1
ATOM 790 N N . THR A 1 104 ? -16.188 6.067 47.542 1.00 34.31 104 THR A N 1
ATOM 791 C CA . THR A 1 104 ? -16.377 4.647 47.895 1.00 34.31 104 THR A CA 1
ATOM 792 C C . THR A 1 104 ? -17.614 4.256 48.711 1.00 34.31 104 THR A C 1
ATOM 794 O O . THR A 1 104 ? -17.775 4.560 49.885 1.00 34.31 104 THR A O 1
ATOM 797 N N . VAL A 1 105 ? -18.477 3.506 48.019 1.00 36.72 105 VAL A N 1
ATOM 798 C CA . VAL A 1 105 ? -19.538 2.646 48.547 1.00 36.72 105 VAL A CA 1
ATOM 799 C C . VAL A 1 105 ? -18.980 1.747 49.647 1.00 36.72 105 VAL A C 1
ATOM 801 O O . VAL A 1 105 ? -18.023 1.001 49.428 1.00 36.72 105 VAL A O 1
ATOM 804 N N . GLU A 1 106 ? -19.602 1.830 50.818 1.00 35.47 106 GLU A N 1
ATOM 805 C CA . GLU A 1 106 ? -19.243 1.077 52.008 1.00 35.47 106 GLU A CA 1
ATOM 806 C C . GLU A 1 106 ? -19.354 -0.430 51.762 1.00 35.47 106 GLU A C 1
ATOM 808 O O . GLU A 1 106 ? -20.419 -0.996 51.491 1.00 35.47 106 GLU A O 1
ATOM 813 N N . ALA A 1 107 ? -18.206 -1.090 51.890 1.00 41.19 107 ALA A N 1
ATOM 814 C CA . ALA A 1 107 ? -18.121 -2.515 52.105 1.00 41.19 107 ALA A CA 1
ATOM 815 C C . ALA A 1 107 ? -18.969 -2.882 53.329 1.00 41.19 107 ALA A C 1
ATOM 817 O O . ALA A 1 107 ? -18.768 -2.350 54.422 1.00 41.19 107 ALA A O 1
ATOM 818 N N . ARG A 1 108 ? -19.896 -3.834 53.155 1.00 47.03 108 ARG A N 1
ATOM 819 C CA . ARG A 1 108 ? -20.516 -4.544 54.279 1.00 47.03 108 ARG A CA 1
ATOM 820 C C . ARG A 1 108 ? -19.404 -4.995 55.220 1.00 47.03 108 ARG A C 1
ATOM 822 O O . ARG A 1 108 ? -18.531 -5.761 54.819 1.00 47.03 108 ARG A O 1
ATOM 829 N N . GLN A 1 109 ? -19.467 -4.479 56.441 1.00 44.34 109 GLN A N 1
ATOM 830 C CA . GLN A 1 109 ? -18.538 -4.720 57.533 1.00 44.34 109 GLN A CA 1
ATOM 831 C C . GLN A 1 109 ? -18.152 -6.204 57.601 1.00 44.34 109 GLN A C 1
ATOM 833 O O . GLN A 1 109 ? -18.975 -7.068 57.914 1.00 44.3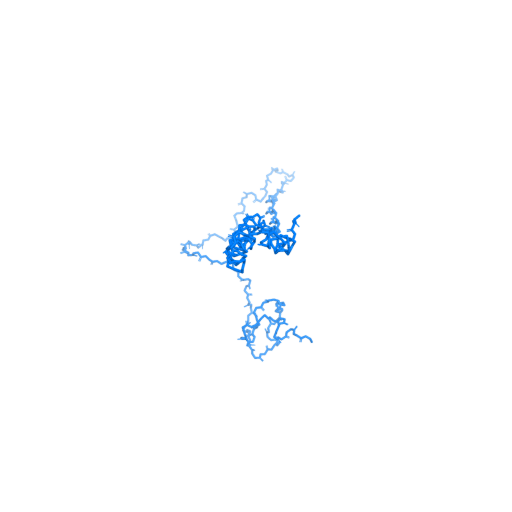4 109 GLN A O 1
ATOM 838 N N . ALA A 1 110 ? -16.887 -6.488 57.284 1.00 41.72 110 ALA A N 1
ATOM 839 C CA . ALA A 1 110 ? -16.250 -7.753 57.596 1.00 41.72 110 ALA A CA 1
ATOM 840 C C . ALA A 1 110 ? -16.132 -7.824 59.119 1.00 41.72 110 ALA A C 1
ATOM 842 O O . ALA A 1 110 ? -15.266 -7.203 59.731 1.00 41.72 110 ALA A O 1
ATOM 843 N N . ALA A 1 111 ? -17.059 -8.537 59.746 1.00 46.44 111 ALA A N 1
ATOM 844 C CA . ALA A 1 111 ? -16.899 -8.891 61.134 1.00 46.44 111 ALA A CA 1
ATOM 845 C C . ALA A 1 111 ? -15.764 -9.923 61.243 1.00 46.44 111 ALA A C 1
ATOM 847 O O . ALA A 1 111 ? -15.925 -11.056 60.792 1.00 46.44 111 ALA A O 1
ATOM 848 N N . ARG A 1 112 ? -14.723 -9.508 61.979 1.00 49.12 112 ARG A N 1
ATOM 849 C CA . ARG A 1 112 ? -13.738 -10.305 62.735 1.00 49.12 112 ARG A CA 1
ATOM 850 C C . ARG A 1 112 ? -12.473 -10.677 61.964 1.00 49.12 112 ARG A C 1
ATOM 852 O O . ARG A 1 112 ? -12.529 -11.148 60.837 1.00 49.12 112 ARG A O 1
ATOM 859 N N . ASP A 1 113 ? -11.352 -10.413 62.627 1.00 61.94 113 ASP A N 1
ATOM 860 C CA . ASP A 1 113 ? -9.962 -10.640 62.242 1.00 61.94 113 ASP A CA 1
ATOM 861 C C . ASP A 1 113 ? -9.770 -11.821 61.279 1.00 61.94 113 ASP A C 1
ATOM 863 O O . ASP A 1 113 ? -9.766 -12.989 61.669 1.00 61.94 113 ASP A O 1
ATOM 867 N N . VAL A 1 114 ? -9.621 -11.500 59.994 1.00 66.44 114 VAL A N 1
ATOM 868 C CA . VAL A 1 114 ? -9.266 -12.464 58.952 1.00 66.44 114 VAL A CA 1
ATOM 869 C C . VAL A 1 114 ? -7.753 -12.644 59.018 1.00 66.44 114 VAL A C 1
ATOM 871 O O . VAL A 1 114 ? -7.012 -11.804 58.513 1.00 66.44 114 VAL A O 1
ATOM 874 N N . ASP A 1 115 ? -7.293 -13.716 59.662 1.00 77.44 115 ASP A N 1
ATOM 875 C CA . ASP A 1 115 ? -5.869 -14.049 59.736 1.00 77.44 115 ASP A CA 1
ATOM 876 C C . ASP A 1 115 ? -5.392 -14.570 58.367 1.00 77.44 115 ASP A C 1
ATOM 878 O O . ASP A 1 115 ? -5.863 -15.625 57.924 1.00 77.44 115 ASP A O 1
ATOM 882 N N . PRO A 1 116 ? -4.443 -13.895 57.687 1.00 79.00 116 PRO A N 1
ATOM 883 C CA . PRO A 1 116 ? -3.921 -14.313 56.385 1.00 79.00 116 PRO A CA 1
ATOM 884 C C . PRO A 1 116 ? -3.314 -15.719 56.345 1.00 79.00 116 PRO A C 1
ATOM 886 O O . PRO A 1 116 ? -3.152 -16.270 55.257 1.00 79.00 116 PRO A O 1
ATOM 889 N N . ASN A 1 117 ? -2.976 -16.306 57.494 1.00 75.69 117 ASN A N 1
ATOM 890 C CA . ASN A 1 117 ? -2.368 -17.633 57.577 1.00 75.69 117 ASN A CA 1
ATOM 891 C C . ASN A 1 117 ? -3.371 -18.745 57.918 1.00 75.69 117 ASN A C 1
ATOM 893 O O . ASN A 1 117 ? -3.018 -19.920 57.827 1.00 75.69 117 ASN A O 1
ATOM 897 N N . ASN A 1 118 ? -4.616 -18.411 58.284 1.00 79.38 118 ASN A N 1
ATOM 898 C CA . ASN A 1 118 ? -5.618 -19.399 58.684 1.00 79.38 118 ASN A CA 1
ATOM 899 C C . ASN A 1 118 ? -6.883 -19.347 57.803 1.00 79.38 118 ASN A C 1
ATOM 901 O O . ASN A 1 118 ? -7.775 -18.529 58.060 1.00 79.38 118 ASN A O 1
ATOM 905 N N . PRO A 1 119 ? -7.038 -20.269 56.827 1.00 78.25 119 PRO A N 1
ATOM 906 C CA . PRO A 1 119 ? -8.156 -20.261 55.885 1.00 78.25 119 PRO A CA 1
ATOM 907 C C . PRO A 1 119 ? -9.535 -20.471 56.519 1.00 78.25 119 PRO A C 1
ATOM 909 O O . PRO A 1 119 ? -10.542 -20.109 55.911 1.00 78.25 119 PRO A O 1
ATOM 912 N N . ALA A 1 120 ? -9.607 -21.001 57.744 1.00 77.31 120 ALA A N 1
ATOM 913 C CA . ALA A 1 120 ? -10.871 -21.164 58.462 1.00 77.31 120 ALA A CA 1
ATOM 914 C C . ALA A 1 120 ? -11.478 -19.822 58.913 1.00 77.31 120 ALA A C 1
ATOM 916 O O . ALA A 1 120 ? -12.692 -19.722 59.088 1.00 77.31 120 ALA A O 1
ATOM 917 N N . THR A 1 121 ? -10.652 -18.782 59.069 1.00 78.88 121 THR A N 1
ATOM 918 C CA . THR A 1 121 ? -11.091 -17.442 59.506 1.00 78.88 121 THR A CA 1
ATOM 919 C C . THR A 1 121 ? -11.638 -16.592 58.360 1.00 78.88 121 THR A C 1
ATOM 921 O O . THR A 1 121 ? -12.324 -15.602 58.589 1.00 78.88 121 THR A O 1
ATOM 924 N N . TRP A 1 122 ? -11.385 -16.993 57.111 1.00 80.31 122 TRP A N 1
ATOM 925 C CA . TRP A 1 122 ? -11.696 -16.186 55.929 1.00 80.31 122 TRP A CA 1
ATOM 926 C C . TRP A 1 122 ? -13.187 -16.150 55.574 1.00 80.31 122 TRP A C 1
ATOM 928 O O . TRP A 1 122 ? -13.618 -15.314 54.777 1.00 80.31 122 TRP A O 1
ATOM 938 N N . GLY A 1 123 ? -13.990 -17.046 56.153 1.00 81.12 123 GLY A N 1
ATOM 939 C CA . GLY A 1 123 ? -15.423 -17.125 55.891 1.00 81.12 123 GLY A CA 1
ATOM 940 C C . GLY A 1 123 ? -15.742 -17.332 54.404 1.00 81.12 123 GLY A C 1
ATOM 941 O O . GLY A 1 123 ? -15.072 -18.078 53.690 1.00 81.12 123 GLY A O 1
ATOM 942 N N . ARG A 1 124 ? -16.804 -16.677 53.918 1.00 80.75 124 ARG A N 1
ATOM 943 C CA . ARG A 1 124 ? -17.232 -16.762 52.512 1.00 80.75 124 ARG A CA 1
ATOM 944 C C . ARG A 1 124 ? -16.476 -15.750 51.648 1.00 80.75 124 ARG A C 1
ATOM 946 O O . ARG A 1 124 ? -16.991 -14.675 51.349 1.00 80.75 124 ARG A O 1
ATOM 953 N N . VAL A 1 125 ? -15.272 -16.115 51.214 1.00 84.31 125 VAL A N 1
ATOM 954 C CA . VAL A 1 125 ? -14.480 -15.322 50.258 1.00 84.31 125 VAL A CA 1
ATOM 955 C C . VAL A 1 125 ? -15.050 -15.479 48.847 1.00 84.31 125 VAL A C 1
ATOM 957 O O . VAL A 1 125 ? -15.260 -16.594 48.366 1.00 84.31 125 VAL A O 1
ATOM 960 N N . SER A 1 126 ? -15.301 -14.368 48.148 1.00 84.56 126 SER A N 1
ATOM 961 C CA . SER A 1 126 ? -15.788 -14.430 46.766 1.00 84.56 126 SER A CA 1
ATOM 962 C C . SER A 1 126 ? -14.690 -14.928 45.813 1.00 84.56 126 SER A C 1
ATOM 964 O O . SER A 1 126 ? -13.516 -14.583 45.945 1.00 84.56 126 SER A O 1
ATOM 966 N N . ARG A 1 127 ? -15.060 -15.720 44.797 1.00 88.25 127 ARG A N 1
ATOM 967 C CA . ARG A 1 127 ? -14.107 -16.370 43.870 1.00 88.25 127 ARG A CA 1
ATOM 968 C C . ARG A 1 127 ? -13.164 -15.380 43.155 1.00 88.25 127 ARG A C 1
ATOM 970 O O . ARG A 1 127 ? -12.036 -15.738 42.820 1.00 88.25 127 ARG A O 1
ATOM 977 N N . ASN A 1 128 ? -13.613 -14.145 42.915 1.00 90.06 128 ASN A N 1
ATOM 978 C CA . ASN A 1 128 ? -12.841 -13.101 42.230 1.00 90.06 128 ASN A CA 1
ATOM 979 C C . ASN A 1 128 ? -12.249 -12.029 43.170 1.00 90.06 128 ASN A C 1
ATOM 981 O O . ASN A 1 128 ? -11.505 -11.185 42.669 1.00 90.06 128 ASN A O 1
ATOM 985 N N . ALA A 1 129 ? -12.552 -12.042 44.476 1.00 88.88 129 ALA A N 1
ATOM 986 C CA . ALA A 1 129 ? -11.969 -11.107 45.445 1.00 88.88 129 ALA A CA 1
ATOM 987 C C . ALA A 1 129 ? -10.444 -11.289 45.563 1.00 88.88 129 ALA A C 1
ATOM 989 O O . ALA A 1 129 ? -9.934 -12.376 45.253 1.00 88.88 129 ALA A O 1
ATOM 990 N N . PRO A 1 130 ? -9.703 -10.251 46.004 1.00 89.31 130 PRO A N 1
ATOM 991 C CA . PRO A 1 130 ? -8.310 -10.418 46.403 1.00 89.31 130 PRO A CA 1
ATOM 992 C C . PRO A 1 130 ? -8.200 -11.525 47.455 1.00 89.31 130 PRO A C 1
ATOM 994 O O . PRO A 1 130 ? -9.035 -11.636 48.352 1.00 89.31 130 PRO A O 1
ATOM 997 N N . CYS A 1 131 ? -7.196 -12.385 47.309 1.00 89.06 131 CYS A N 1
ATOM 998 C CA . CYS A 1 131 ? -7.010 -13.501 48.221 1.00 89.06 131 CYS A CA 1
ATOM 999 C C . CYS A 1 131 ? -6.589 -12.980 49.611 1.00 89.06 131 CYS A C 1
ATOM 1001 O O . CYS A 1 131 ? -5.603 -12.243 49.694 1.00 89.06 131 CYS A O 1
ATOM 1003 N N . PRO A 1 132 ? -7.270 -13.385 50.699 1.00 87.00 132 PRO A N 1
ATOM 1004 C CA . PRO A 1 132 ? -6.990 -12.917 52.064 1.00 87.00 132 PRO A CA 1
ATOM 1005 C C . PRO A 1 132 ? -5.613 -13.332 52.605 1.00 87.00 132 PRO A C 1
ATOM 1007 O O . PRO A 1 132 ? -5.147 -12.758 53.578 1.00 87.00 132 PRO A O 1
ATOM 1010 N N . CYS A 1 133 ? -4.912 -14.257 51.943 1.00 84.81 133 CYS A N 1
ATOM 1011 C CA . CYS A 1 133 ? -3.538 -14.644 52.283 1.00 84.81 133 CYS A CA 1
ATOM 1012 C C . CYS A 1 133 ? -2.465 -13.592 51.916 1.00 84.81 133 CYS A C 1
ATOM 1014 O O . CYS A 1 133 ? -1.275 -13.882 51.986 1.00 84.81 133 CYS A O 1
ATOM 1016 N N . GLY A 1 134 ? -2.855 -12.418 51.404 1.00 79.94 134 GLY A N 1
ATOM 1017 C CA . GLY A 1 134 ? -1.921 -11.346 51.036 1.00 79.94 134 GLY A CA 1
ATOM 1018 C C . GLY A 1 134 ? -1.114 -11.580 49.750 1.00 79.94 134 GLY A C 1
ATOM 1019 O O . GLY A 1 134 ? -0.220 -10.802 49.441 1.00 79.94 134 GLY A O 1
ATOM 1020 N N . SER A 1 135 ? -1.430 -12.606 48.950 1.00 82.06 135 SER A N 1
ATOM 1021 C CA . SER A 1 135 ? -0.662 -12.955 47.737 1.00 82.06 135 SER A CA 1
ATOM 1022 C C . SER A 1 135 ? -0.843 -11.996 46.552 1.00 82.06 135 SER A C 1
ATOM 1024 O O . SER A 1 135 ? -0.228 -12.193 45.504 1.00 82.06 135 SER A O 1
ATOM 1026 N N . GLY A 1 136 ? -1.745 -11.013 46.659 1.00 83.56 136 GLY A N 1
ATOM 1027 C CA . GLY A 1 136 ? -2.091 -10.080 45.577 1.00 83.56 136 GLY A CA 1
ATOM 1028 C C . GLY A 1 136 ? -2.845 -10.709 44.393 1.00 83.56 136 GLY A C 1
ATOM 1029 O O . GLY A 1 136 ? -3.257 -10.003 43.476 1.00 83.56 136 GLY A O 1
ATOM 1030 N N . LYS A 1 137 ? -3.068 -12.030 44.398 1.00 88.94 137 LYS A N 1
ATOM 1031 C CA . LYS A 1 137 ? -3.820 -12.760 43.365 1.00 88.94 137 LYS A CA 1
ATOM 1032 C C . LYS A 1 137 ? -5.304 -12.841 43.736 1.00 88.94 137 LYS A C 1
ATOM 1034 O O . LYS A 1 137 ? -5.668 -12.792 44.909 1.00 88.94 137 LYS A O 1
ATOM 1039 N N . LYS A 1 138 ? -6.186 -13.015 42.742 1.00 90.19 138 LYS A N 1
ATOM 1040 C CA . LYS A 1 138 ? -7.611 -13.316 42.998 1.00 90.19 138 LYS A CA 1
ATOM 1041 C C . LYS A 1 138 ? -7.741 -14.681 43.682 1.00 90.19 138 LYS A C 1
ATOM 1043 O O . LYS A 1 138 ? -6.970 -15.582 43.356 1.00 90.19 138 LYS A O 1
ATOM 1048 N N . TYR A 1 139 ? -8.738 -14.861 44.552 1.00 91.56 139 TYR A N 1
ATOM 1049 C CA . TYR A 1 139 ? -8.941 -16.096 45.326 1.00 91.56 139 TYR A CA 1
ATOM 1050 C C . TYR A 1 139 ? -8.900 -17.361 44.449 1.00 91.56 139 TYR A C 1
ATOM 1052 O O . TYR A 1 139 ? -8.141 -18.282 44.740 1.00 91.56 139 TYR A O 1
ATOM 1060 N N . LYS A 1 140 ? -9.591 -17.363 43.298 1.00 90.62 140 LYS A N 1
ATOM 1061 C CA . LYS A 1 140 ? -9.578 -18.476 42.323 1.00 90.62 140 LYS A CA 1
ATOM 1062 C C . LYS A 1 140 ? -8.215 -18.848 41.736 1.00 90.62 140 LYS A C 1
ATOM 1064 O O . LYS A 1 140 ? -8.081 -19.935 41.204 1.00 90.62 140 LYS A O 1
ATOM 1069 N N . HIS A 1 141 ? -7.249 -17.936 41.762 1.00 90.38 141 HIS A N 1
ATOM 1070 C CA . HIS A 1 141 ? -5.901 -18.139 41.225 1.00 90.38 141 HIS A CA 1
ATOM 1071 C C . HIS A 1 141 ? -4.865 -18.379 42.331 1.00 90.38 141 HIS A C 1
ATOM 1073 O O . HIS A 1 141 ? -3.669 -18.403 42.052 1.00 90.38 141 HIS A O 1
ATOM 1079 N N . CYS A 1 142 ? -5.308 -18.495 43.584 1.00 89.81 142 CYS A N 1
ATOM 1080 C CA . CYS A 1 142 ? -4.441 -18.739 44.727 1.00 89.81 142 CYS A CA 1
ATOM 1081 C C . CYS A 1 142 ? -4.935 -19.950 45.527 1.00 89.81 142 CYS A C 1
ATOM 1083 O O . CYS A 1 142 ? -4.449 -21.046 45.303 1.00 89.81 142 CYS A O 1
ATOM 1085 N N . HIS A 1 143 ? -5.921 -19.768 46.409 1.00 84.75 143 HIS A N 1
ATOM 1086 C CA . HIS A 1 143 ? -6.440 -20.822 47.295 1.00 84.75 143 HIS A CA 1
ATOM 1087 C C . HIS A 1 143 ? -7.762 -21.445 46.808 1.00 84.75 143 HIS A C 1
ATOM 1089 O O . HIS A 1 143 ? -8.280 -22.362 47.431 1.00 84.75 143 HIS A O 1
ATOM 1095 N N . GLY A 1 144 ? -8.321 -20.948 45.701 1.00 82.88 144 GLY A N 1
ATOM 1096 C CA . GLY A 1 144 ? -9.519 -21.480 45.042 1.00 82.88 144 GLY A CA 1
ATOM 1097 C C . GLY A 1 144 ? -9.227 -22.297 43.778 1.00 82.88 144 GLY A C 1
ATOM 1098 O O . GLY A 1 144 ? -10.118 -22.405 42.928 1.00 82.88 144 GLY A O 1
ATOM 1099 N N . VAL A 1 145 ? -7.990 -22.787 43.634 1.00 81.19 145 VAL A N 1
ATOM 1100 C CA . VAL A 1 145 ? -7.563 -23.721 42.581 1.00 81.19 145 VAL A CA 1
ATOM 1101 C C . VAL A 1 145 ? -7.864 -25.133 43.088 1.00 81.19 145 VAL A C 1
ATOM 1103 O O . VAL A 1 145 ? -7.349 -25.516 44.135 1.00 81.19 145 VAL A O 1
ATOM 1106 N N . LEU A 1 146 ? -8.750 -25.849 42.395 1.00 63.56 146 LEU A N 1
ATOM 1107 C CA . LEU A 1 146 ? -8.953 -27.291 42.568 1.00 63.56 146 LEU A CA 1
ATOM 1108 C C . LEU A 1 146 ? -7.948 -28.044 41.697 1.00 63.56 146 LEU A C 1
ATOM 1110 O O . LEU A 1 146 ? -7.676 -27.531 40.585 1.00 63.56 146 LEU A O 1
#

Radius of gyration: 38.84 Å; chains: 1; bounding box: 84×44×96 Å

pLDDT: mean 75.06, std 17.77, range [31.69, 96.75]